Protein AF-A0A2V6A410-F1 (afdb_monomer_lite)

pLDDT: mean 85.39, std 10.57, range [51.66, 96.62]

Foldseek 3Di:
DDDFDADPPPRHGDDDFDADPPPRDTDDPVRDFDWDPPDVPDTDTDDPVNVVVVPPPPPVDDDDDDQDDPVVDDCVPDDDDDDDDDDPPCNVVVVVVVVVND

Structure (mmCIF, N/CA/C/O backbone):
data_AF-A0A2V6A410-F1
#
_entry.id   AF-A0A2V6A410-F1
#
loop_
_atom_site.group_PDB
_atom_site.id
_atom_site.type_symbol
_atom_site.label_atom_id
_atom_site.label_alt_id
_atom_site.label_comp_id
_atom_site.label_asym_id
_atom_site.label_entity_id
_atom_site.label_seq_id
_atom_site.pdbx_PDB_ins_code
_atom_site.Cartn_x
_atom_site.Cartn_y
_atom_site.Cartn_z
_atom_site.occupancy
_atom_site.B_iso_or_equiv
_atom_site.auth_seq_id
_atom_site.auth_comp_id
_atom_site.auth_asym_id
_atom_site.auth_atom_id
_atom_site.pdbx_PDB_model_num
ATOM 1 N N . LEU A 1 1 ? 8.068 -14.096 17.839 1.00 51.66 1 LEU A N 1
ATOM 2 C CA . LEU A 1 1 ? 7.469 -14.108 19.198 1.00 51.66 1 LEU A CA 1
ATOM 3 C C . LEU A 1 1 ? 6.043 -13.565 19.120 1.00 51.66 1 LEU A C 1
ATOM 5 O O . LEU A 1 1 ? 5.838 -12.604 18.393 1.00 51.66 1 LEU A O 1
ATOM 9 N N . LYS A 1 2 ? 5.075 -14.152 19.840 1.00 78.38 2 LYS A N 1
ATOM 10 C CA . LYS A 1 2 ? 3.689 -13.654 19.935 1.00 78.38 2 LYS A CA 1
ATOM 11 C C . LYS A 1 2 ? 3.405 -13.283 21.389 1.00 78.38 2 LYS A C 1
ATOM 13 O O . LYS A 1 2 ? 3.451 -14.150 22.255 1.00 78.38 2 LYS A O 1
ATOM 18 N N . PHE A 1 3 ? 3.146 -12.008 21.651 1.00 85.69 3 PHE A N 1
ATOM 19 C CA . PHE A 1 3 ? 2.863 -11.506 22.995 1.00 85.69 3 PHE A CA 1
ATOM 20 C C . PHE A 1 3 ? 1.352 -11.505 23.257 1.00 85.69 3 PHE A C 1
ATOM 22 O O . PHE A 1 3 ? 0.564 -11.214 22.355 1.00 85.69 3 PHE A O 1
ATOM 29 N N . ARG A 1 4 ? 0.942 -11.852 24.483 1.00 90.56 4 ARG A N 1
ATOM 30 C CA . ARG A 1 4 ? -0.458 -11.824 24.932 1.00 90.56 4 ARG A CA 1
ATOM 31 C C . ARG A 1 4 ? -0.634 -10.689 25.934 1.00 90.56 4 ARG A C 1
ATOM 33 O O . ARG A 1 4 ? 0.192 -10.527 26.825 1.00 90.56 4 ARG A O 1
ATOM 40 N N . LEU A 1 5 ? -1.708 -9.922 25.786 1.00 93.62 5 LEU A N 1
ATOM 41 C CA . LEU A 1 5 ? -2.049 -8.852 26.718 1.00 93.62 5 LEU A CA 1
ATOM 42 C C . LEU A 1 5 ? -2.622 -9.460 27.997 1.00 93.62 5 LEU A C 1
ATOM 44 O O . LEU A 1 5 ? -3.567 -10.251 27.937 1.00 93.62 5 LEU A O 1
ATOM 48 N N . LEU A 1 6 ? -2.043 -9.085 29.135 1.00 95.50 6 LEU A N 1
ATOM 49 C CA . LEU A 1 6 ? -2.458 -9.534 30.458 1.00 95.50 6 LEU A CA 1
ATOM 50 C C . LEU A 1 6 ? -2.877 -8.330 31.301 1.00 95.50 6 LEU A C 1
ATOM 52 O O . LEU A 1 6 ? -2.288 -7.250 31.201 1.00 95.50 6 LEU A O 1
ATOM 56 N N . ARG A 1 7 ? -3.882 -8.510 32.154 1.00 94.38 7 ARG A N 1
ATOM 57 C CA . ARG A 1 7 ? -4.271 -7.512 33.147 1.00 94.38 7 ARG A CA 1
ATOM 58 C C . ARG A 1 7 ? -3.165 -7.403 34.197 1.00 94.38 7 ARG A C 1
ATOM 60 O O . ARG A 1 7 ? -2.726 -8.399 34.759 1.00 94.38 7 ARG A O 1
ATOM 67 N N . LYS A 1 8 ? -2.731 -6.176 34.495 1.00 95.56 8 LYS A N 1
ATOM 68 C CA . LYS A 1 8 ? -1.590 -5.910 35.389 1.00 95.56 8 LYS A CA 1
ATOM 69 C C . LYS A 1 8 ? -1.767 -6.462 36.814 1.00 95.56 8 LYS A C 1
ATOM 71 O O . LYS A 1 8 ? -0.775 -6.759 37.464 1.00 95.56 8 LYS A O 1
ATOM 76 N N . THR A 1 9 ? -3.002 -6.573 37.302 1.00 96.62 9 THR A N 1
ATOM 77 C CA . THR A 1 9 ? -3.305 -6.943 38.695 1.00 96.62 9 THR A CA 1
ATOM 78 C C . THR A 1 9 ? -3.243 -8.444 38.968 1.00 96.62 9 THR A C 1
ATOM 80 O O . THR A 1 9 ? -2.801 -8.837 40.038 1.00 96.62 9 THR A O 1
ATOM 83 N N . ASP A 1 10 ? -3.704 -9.275 38.032 1.00 95.25 10 ASP A N 1
ATOM 84 C CA . ASP A 1 10 ? -3.897 -10.723 38.225 1.00 95.25 10 ASP A CA 1
ATOM 85 C C . ASP A 1 10 ? -3.277 -11.567 37.096 1.00 95.25 10 ASP A C 1
ATOM 87 O O . ASP A 1 10 ? -3.410 -12.788 37.090 1.00 95.25 10 ASP A O 1
ATOM 91 N N . LEU A 1 11 ? -2.613 -10.919 36.130 1.00 93.44 11 LEU A N 1
ATOM 92 C CA . LEU A 1 11 ? -2.016 -11.530 34.941 1.00 93.44 11 LEU A CA 1
ATOM 93 C C . LEU A 1 11 ? -3.008 -12.350 34.098 1.00 93.44 11 LEU A C 1
ATOM 95 O O . LEU A 1 11 ? -2.606 -13.179 33.280 1.00 93.44 11 LEU A O 1
ATOM 99 N N . SER A 1 12 ? -4.308 -12.096 34.250 1.00 94.94 12 SER A N 1
ATOM 100 C CA . SER A 1 12 ? -5.344 -12.742 33.451 1.00 94.94 12 SER A CA 1
ATOM 101 C C . SER A 1 12 ? -5.322 -12.227 32.003 1.00 94.94 12 SER A C 1
ATOM 103 O O . SER A 1 12 ? -5.057 -11.044 31.767 1.00 94.94 12 SER A O 1
ATOM 105 N N . PRO A 1 13 ? -5.593 -13.076 30.996 1.00 94.62 13 PRO A N 1
ATOM 106 C CA . PRO A 1 13 ? -5.661 -12.638 29.607 1.00 94.62 13 PRO A CA 1
ATOM 107 C C . PRO A 1 13 ? -6.765 -11.619 29.320 1.00 94.62 13 PRO A C 1
ATOM 109 O O . PRO A 1 13 ? -7.912 -11.803 29.724 1.00 94.62 13 PRO A O 1
ATOM 112 N N . VAL A 1 14 ? -6.442 -10.597 28.526 1.00 93.06 14 VAL A N 1
ATOM 113 C CA . VAL A 1 14 ? -7.419 -9.613 28.039 1.00 93.06 14 VAL A CA 1
ATOM 114 C C . VAL A 1 14 ? -8.041 -10.090 26.725 1.00 93.06 14 VAL A C 1
ATOM 116 O O . VAL A 1 14 ? -7.329 -10.506 25.810 1.00 93.06 14 VAL A O 1
ATOM 119 N N . ASN A 1 15 ? -9.370 -10.001 26.628 1.00 90.06 15 ASN A N 1
ATOM 120 C CA . ASN A 1 15 ? -10.133 -10.227 25.400 1.00 90.06 15 ASN A CA 1
ATOM 121 C C . ASN A 1 15 ? -10.774 -8.918 24.930 1.00 90.06 15 ASN A C 1
ATOM 123 O O . ASN A 1 15 ? -11.162 -8.083 25.747 1.00 90.06 15 ASN A O 1
ATOM 127 N N . TYR A 1 16 ? -10.920 -8.769 23.617 1.00 89.00 16 TYR A N 1
ATOM 128 C CA . TYR A 1 16 ? -11.609 -7.635 23.010 1.00 89.00 16 TYR A CA 1
ATOM 129 C C . TYR A 1 16 ? -13.079 -7.973 22.785 1.00 89.00 16 TYR A C 1
ATOM 131 O O . TYR A 1 16 ? -13.391 -9.012 22.205 1.00 89.00 16 TYR A O 1
ATOM 139 N N . LYS A 1 17 ? -13.966 -7.073 23.207 1.00 89.00 17 LYS A N 1
ATOM 140 C CA . LYS A 1 17 ? -15.394 -7.102 22.881 1.00 89.00 17 LYS A CA 1
ATOM 141 C C . LYS A 1 17 ? -15.752 -5.827 22.131 1.00 89.00 17 LYS A C 1
ATOM 143 O O . LYS A 1 17 ? -15.257 -4.758 22.483 1.00 89.00 17 LYS A O 1
ATOM 148 N N . ARG A 1 18 ? -16.593 -5.939 21.103 1.00 92.00 18 ARG A N 1
ATOM 149 C CA . ARG A 1 18 ? -17.189 -4.775 20.430 1.00 92.00 18 ARG A CA 1
ATOM 150 C C . ARG A 1 18 ? -18.487 -4.464 21.130 1.00 92.00 18 ARG A C 1
ATOM 152 O O . ARG A 1 18 ? -19.265 -5.379 21.369 1.00 92.00 18 ARG A O 1
ATOM 159 N N . VAL A 1 19 ? -18.697 -3.206 21.471 1.00 92.12 19 VAL A N 1
ATOM 160 C CA . VAL A 1 19 ? -19.842 -2.775 22.264 1.00 92.12 19 VAL A CA 1
ATOM 161 C C . VAL A 1 19 ? -20.456 -1.558 21.586 1.00 92.12 19 VAL A C 1
ATOM 163 O O . VAL A 1 19 ? -19.715 -0.667 21.175 1.00 92.12 19 VAL A O 1
ATOM 166 N N . ALA A 1 20 ? -21.780 -1.527 21.435 1.00 90.81 20 ALA A N 1
ATOM 167 C CA . ALA A 1 20 ? -22.463 -0.379 20.855 1.00 90.81 20 ALA A CA 1
ATOM 168 C C . ALA A 1 20 ? -22.472 0.778 21.864 1.00 90.81 20 ALA A C 1
ATOM 170 O O . ALA A 1 20 ? -22.851 0.603 23.022 1.00 90.81 20 ALA A O 1
ATOM 171 N N . GLU A 1 21 ? -22.078 1.974 21.428 1.00 87.56 21 GLU A N 1
ATOM 172 C CA . GLU A 1 21 ? -21.936 3.140 22.313 1.00 87.56 21 GLU A CA 1
ATOM 173 C C . GLU A 1 21 ? -23.264 3.562 22.961 1.00 87.56 21 GLU A C 1
ATOM 175 O O . GLU A 1 21 ? -23.297 4.010 24.103 1.00 87.56 21 GLU A O 1
ATOM 180 N N . LYS A 1 22 ? -24.378 3.369 22.249 1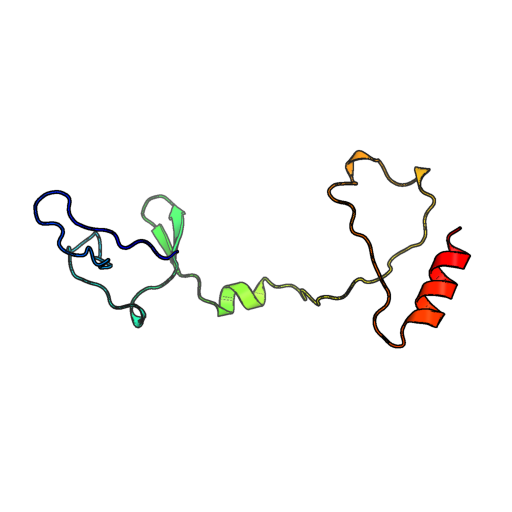.00 89.25 22 LYS A N 1
ATOM 181 C CA . LYS A 1 22 ? -25.702 3.818 22.686 1.00 89.25 22 LYS A CA 1
ATOM 182 C C . LYS A 1 22 ? -26.262 3.027 23.871 1.00 89.25 22 LYS A C 1
ATOM 184 O O . LYS A 1 22 ? -26.966 3.603 24.696 1.00 89.25 22 LYS A O 1
ATOM 189 N N . ASP A 1 23 ? -26.031 1.718 23.917 1.00 90.19 23 ASP A N 1
ATOM 190 C CA . ASP A 1 23 ? -26.690 0.818 24.874 1.00 90.19 23 ASP A CA 1
ATOM 191 C C . ASP A 1 23 ? -25.724 -0.058 25.683 1.00 90.19 23 ASP A C 1
ATOM 193 O O . ASP A 1 23 ? -26.161 -0.768 26.591 1.00 90.19 23 ASP A O 1
ATOM 197 N N . GLY A 1 24 ? -24.422 -0.008 25.388 1.00 89.88 24 GLY A N 1
ATOM 198 C CA . GLY A 1 24 ? -23.407 -0.776 26.099 1.00 89.88 24 GLY A CA 1
ATOM 199 C C . GLY A 1 24 ? -23.474 -2.284 25.845 1.00 89.88 24 GLY A C 1
ATOM 200 O O . GLY A 1 24 ? -22.862 -3.050 26.593 1.00 89.88 24 GLY A O 1
ATOM 201 N N . ARG A 1 25 ? -24.202 -2.742 24.817 1.00 91.50 25 ARG A N 1
ATOM 202 C CA . ARG A 1 25 ? -24.348 -4.170 24.503 1.00 91.50 25 ARG A CA 1
ATOM 203 C C . ARG A 1 25 ? -23.284 -4.652 23.532 1.00 91.50 25 ARG A C 1
ATOM 205 O O . ARG A 1 25 ? -22.854 -3.925 22.641 1.00 91.50 25 ARG A O 1
ATOM 212 N N . GLU A 1 26 ? -22.864 -5.901 23.713 1.00 93.06 26 GLU A N 1
ATOM 213 C CA . GLU A 1 26 ? -21.902 -6.550 22.826 1.00 93.06 26 GLU A CA 1
ATOM 214 C C . GLU A 1 26 ? -22.500 -6.747 21.426 1.00 93.06 26 GLU A C 1
ATOM 216 O O . GLU A 1 26 ? -23.640 -7.192 21.297 1.00 93.06 26 GLU A O 1
ATOM 221 N N . VAL A 1 27 ? -21.726 -6.421 20.389 1.00 92.25 27 VAL A N 1
ATOM 222 C CA . VAL A 1 27 ? -22.143 -6.504 18.984 1.00 92.25 27 VAL A CA 1
ATOM 223 C C . VAL A 1 27 ? -21.351 -7.600 18.282 1.00 92.25 27 VAL A C 1
ATOM 225 O O . VAL A 1 27 ? -20.113 -7.603 18.292 1.00 92.25 27 VAL A O 1
ATOM 228 N N . ALA A 1 28 ? -22.072 -8.536 17.667 1.00 91.88 28 ALA A N 1
ATOM 229 C CA . ALA A 1 28 ? -21.484 -9.597 16.865 1.00 91.88 28 ALA A CA 1
ATOM 230 C C . ALA A 1 28 ? -20.914 -9.043 15.547 1.00 91.88 28 ALA A C 1
ATOM 232 O O . ALA A 1 28 ? -21.351 -8.011 15.046 1.00 91.88 28 ALA A O 1
ATOM 233 N N . TRP A 1 29 ? -19.904 -9.714 14.989 1.00 86.25 29 TRP A N 1
ATOM 234 C CA . TRP A 1 29 ? -19.195 -9.249 13.787 1.00 86.25 29 TRP A CA 1
ATOM 235 C C . TRP A 1 29 ? -20.112 -9.038 12.577 1.00 86.25 29 TRP A C 1
ATOM 237 O O . TRP A 1 29 ? -19.936 -8.073 11.844 1.00 86.25 29 TRP A O 1
ATOM 247 N N . ASP A 1 30 ? -21.077 -9.932 12.386 1.00 89.38 30 ASP A N 1
ATOM 248 C CA . ASP A 1 30 ? -22.072 -9.922 11.310 1.00 89.38 30 ASP A CA 1
ATOM 249 C C . ASP A 1 30 ? -23.085 -8.775 11.427 1.00 89.38 30 ASP A C 1
ATOM 251 O O . ASP A 1 30 ? -23.770 -8.452 10.461 1.00 89.38 30 ASP A O 1
ATOM 255 N N . GLN A 1 31 ? -23.153 -8.128 12.592 1.00 88.31 31 GLN A N 1
ATOM 256 C CA . GLN A 1 31 ? -24.020 -6.978 12.847 1.00 88.31 31 GLN A CA 1
ATOM 257 C C . GLN A 1 31 ? -23.281 -5.634 12.762 1.00 88.31 31 GLN A C 1
ATOM 259 O O . GLN A 1 31 ? -23.862 -4.591 13.063 1.00 88.31 31 GLN A O 1
ATOM 264 N N . ILE A 1 32 ? -22.003 -5.633 12.367 1.00 87.94 32 ILE A N 1
ATOM 265 C CA . ILE A 1 32 ? -21.190 -4.419 12.246 1.00 87.94 32 ILE A CA 1
ATOM 266 C C . ILE A 1 32 ? -21.078 -4.026 10.779 1.00 87.94 32 ILE A C 1
ATOM 268 O O . ILE A 1 32 ? -20.540 -4.766 9.960 1.00 87.94 32 ILE A O 1
ATOM 272 N N . VAL A 1 33 ? -21.526 -2.812 10.471 1.00 88.81 33 VAL A N 1
ATOM 273 C CA . VAL A 1 33 ? -21.370 -2.186 9.155 1.00 88.81 33 VAL A CA 1
ATOM 274 C C . VAL A 1 33 ? -20.347 -1.052 9.217 1.00 88.81 33 VAL A C 1
ATOM 276 O O . VAL A 1 33 ? -20.148 -0.439 10.267 1.00 88.81 33 VAL A O 1
ATOM 279 N N . LYS A 1 34 ? -19.690 -0.757 8.091 1.00 85.94 34 LYS A N 1
ATOM 280 C CA . LYS A 1 34 ? -18.795 0.402 7.969 1.00 85.94 34 LYS A CA 1
ATOM 281 C C . LYS A 1 34 ? -19.642 1.642 7.681 1.00 85.94 34 LYS A C 1
ATOM 283 O O . LYS A 1 34 ? -20.415 1.645 6.729 1.00 85.94 34 LYS A O 1
ATOM 288 N N . GLY A 1 35 ? -19.509 2.682 8.498 1.00 88.81 35 GLY A N 1
ATOM 289 C CA . GLY A 1 35 ? -20.188 3.964 8.301 1.00 88.81 35 GLY A CA 1
ATOM 290 C C . GLY A 1 35 ? -19.186 5.097 8.105 1.00 88.81 35 GLY A C 1
ATOM 291 O O . GLY A 1 35 ? -18.179 5.141 8.807 1.00 88.81 35 GLY A O 1
ATOM 292 N N . TYR A 1 36 ? -19.462 6.011 7.177 1.00 86.31 36 TYR A N 1
ATOM 293 C CA . TYR A 1 36 ? -18.728 7.268 7.027 1.00 86.31 36 TYR A CA 1
ATOM 294 C C . TYR A 1 36 ? -19.560 8.428 7.579 1.00 86.31 36 TYR A C 1
ATOM 296 O O . TYR A 1 36 ? -20.726 8.589 7.209 1.00 86.31 36 TYR A O 1
ATOM 304 N N . GLU A 1 37 ? -18.972 9.221 8.474 1.00 91.06 37 GLU A N 1
ATOM 305 C CA . GLU A 1 37 ? -19.615 10.397 9.064 1.00 91.06 37 GLU A CA 1
ATOM 306 C C . GLU A 1 37 ? -19.482 11.591 8.114 1.00 91.06 37 GLU A C 1
ATOM 308 O O . GLU A 1 37 ? -18.398 12.146 7.954 1.00 91.06 37 GLU A O 1
ATOM 313 N N . TYR A 1 38 ? -20.577 11.974 7.459 1.00 87.62 38 TYR A N 1
ATOM 314 C CA . TYR A 1 38 ? -20.587 13.101 6.513 1.00 87.62 38 TYR A CA 1
ATOM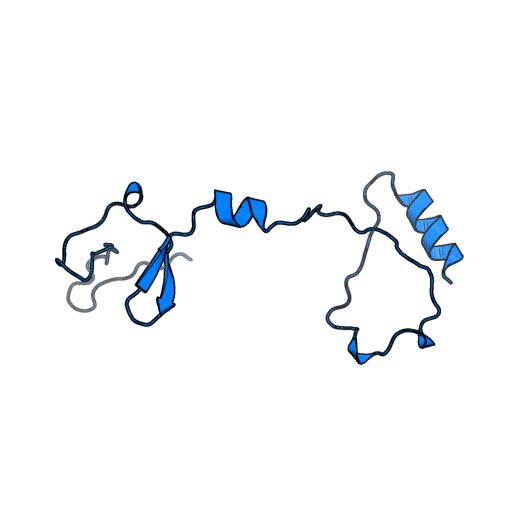 315 C C . TYR A 1 38 ? -21.052 14.412 7.163 1.00 87.62 38 TYR A C 1
ATOM 317 O O . TYR A 1 38 ? -20.792 15.498 6.654 1.00 87.62 38 TYR A O 1
ATOM 325 N N . GLU A 1 39 ? -21.739 14.313 8.298 1.00 88.44 39 GLU A N 1
ATOM 326 C CA . GLU A 1 39 ? -22.118 15.421 9.165 1.00 88.44 39 GLU A CA 1
ATOM 327 C C . GLU A 1 39 ? -22.129 14.890 10.599 1.00 88.44 39 GLU A C 1
ATOM 329 O O . GLU A 1 39 ? -22.365 13.702 10.809 1.00 88.44 39 GLU A O 1
ATOM 334 N N . LYS A 1 40 ? -21.894 15.754 11.588 1.00 86.31 40 LYS A N 1
ATOM 335 C CA . LYS A 1 40 ? -21.811 15.358 12.997 1.00 86.31 40 LYS A CA 1
ATOM 336 C C . LYS A 1 40 ? -23.021 14.509 13.421 1.00 86.31 40 LYS A C 1
ATOM 338 O O . LYS A 1 40 ? -24.143 15.011 13.485 1.00 86.31 40 LYS A O 1
ATOM 343 N N . GLY A 1 41 ? -22.785 13.239 13.738 1.00 83.81 41 GLY A N 1
ATOM 344 C CA . GLY A 1 41 ? -23.808 12.273 14.147 1.00 83.81 41 GLY A CA 1
ATOM 345 C C . GLY A 1 41 ? -24.666 11.690 13.016 1.00 83.81 41 GLY A C 1
ATOM 346 O O . GLY A 1 41 ? -25.609 10.950 13.302 1.00 83.81 41 GLY A O 1
ATOM 347 N N . LYS A 1 42 ? -24.367 11.988 11.746 1.00 84.75 42 LYS A N 1
ATOM 348 C CA . LYS A 1 42 ? -25.018 11.391 10.573 1.00 84.75 42 LYS A CA 1
ATOM 349 C C . LYS A 1 42 ? -24.023 10.531 9.799 1.00 84.75 42 LYS A C 1
ATOM 351 O O . LYS A 1 42 ? -22.981 11.003 9.346 1.00 84.75 42 LYS A O 1
ATOM 356 N N . TYR A 1 43 ? -24.388 9.268 9.604 1.00 88.31 43 TYR A N 1
ATOM 357 C CA . TYR A 1 43 ? -23.538 8.260 8.979 1.00 88.31 43 TYR A CA 1
ATOM 358 C C . TYR A 1 43 ? -24.184 7.732 7.699 1.00 88.31 43 TYR A C 1
ATOM 360 O O . TYR A 1 43 ? -25.379 7.438 7.682 1.00 88.31 43 TYR A O 1
ATOM 368 N N . VAL A 1 44 ? -23.388 7.570 6.645 1.00 89.50 44 VAL A N 1
ATOM 369 C CA . VAL A 1 44 ? -23.751 6.767 5.469 1.00 89.50 44 VAL A CA 1
ATOM 370 C C . VAL A 1 44 ? -23.097 5.403 5.611 1.00 89.50 44 VAL A C 1
ATOM 372 O O . VAL A 1 44 ? -21.898 5.315 5.868 1.00 89.50 44 VAL A O 1
ATOM 375 N N . VAL A 1 45 ? -23.882 4.338 5.453 1.00 89.44 45 VAL A N 1
ATOM 376 C CA . VAL A 1 45 ? -23.367 2.966 5.449 1.00 89.44 45 VAL A CA 1
ATOM 377 C C . VAL A 1 45 ? -22.690 2.697 4.109 1.00 89.44 45 VAL A C 1
ATOM 379 O O . VAL A 1 45 ? -23.316 2.858 3.066 1.00 89.44 45 VAL A O 1
ATOM 382 N N . LEU A 1 46 ? -21.429 2.273 4.154 1.00 83.62 46 LEU A N 1
ATOM 383 C CA . LEU A 1 46 ? -20.657 1.839 2.995 1.00 83.62 46 LEU A CA 1
ATOM 384 C C . LEU A 1 46 ? -20.615 0.311 2.976 1.00 83.62 46 LEU A C 1
ATOM 386 O O . LEU A 1 46 ? -20.115 -0.317 3.915 1.00 83.62 46 LEU A O 1
ATOM 390 N N . ARG A 1 47 ? -21.141 -0.289 1.909 1.00 81.94 47 ARG A N 1
ATOM 391 C CA . ARG A 1 47 ? -21.039 -1.730 1.649 1.00 81.94 47 ARG A CA 1
ATOM 392 C C . ARG A 1 47 ? -19.821 -2.005 0.782 1.00 81.94 47 ARG A C 1
ATOM 394 O O . ARG A 1 47 ? -19.368 -1.135 0.046 1.00 81.94 47 ARG A O 1
ATOM 401 N N . ASP A 1 48 ? -19.317 -3.235 0.826 1.00 72.06 48 ASP A N 1
ATOM 402 C CA . ASP A 1 48 ? -18.177 -3.636 -0.009 1.00 72.06 48 ASP A CA 1
ATOM 403 C C . ASP A 1 48 ? -18.481 -3.458 -1.519 1.00 72.06 48 ASP A C 1
ATOM 405 O O . ASP A 1 48 ? -17.602 -3.075 -2.287 1.00 72.06 48 ASP A O 1
ATOM 409 N N . GLU A 1 49 ? -19.746 -3.608 -1.928 1.00 72.50 49 GLU A N 1
ATOM 410 C CA . GLU A 1 49 ? -20.246 -3.314 -3.285 1.00 72.50 49 GLU A CA 1
ATOM 411 C C . GLU A 1 49 ? -20.060 -1.842 -3.696 1.00 72.50 49 GLU A C 1
ATOM 413 O O . GLU A 1 49 ? -19.802 -1.550 -4.863 1.00 72.50 49 GLU A O 1
ATOM 418 N N . ASP A 1 50 ? -20.173 -0.904 -2.750 1.00 71.81 50 ASP A N 1
ATOM 419 C CA . ASP A 1 50 ? -20.007 0.525 -3.024 1.00 71.81 50 ASP A CA 1
ATOM 420 C C . ASP A 1 50 ? -18.534 0.852 -3.343 1.00 71.81 50 ASP A C 1
ATOM 422 O O . ASP A 1 50 ? -18.269 1.737 -4.153 1.00 71.81 50 ASP A O 1
ATOM 426 N N . PHE A 1 51 ? -17.578 0.091 -2.791 1.00 67.69 51 PHE A N 1
ATOM 427 C CA . PHE A 1 51 ? -16.153 0.201 -3.132 1.00 67.69 51 PHE A CA 1
ATOM 428 C C . PHE A 1 51 ? -15.828 -0.429 -4.491 1.00 67.69 51 PHE A C 1
ATOM 430 O O . PHE A 1 51 ? -15.041 0.137 -5.242 1.00 67.69 51 PHE A O 1
ATOM 437 N N . GLN A 1 52 ? -16.472 -1.544 -4.854 1.00 64.81 52 GLN A N 1
ATOM 438 C CA . GLN A 1 52 ? -16.271 -2.182 -6.164 1.00 64.81 52 GLN A CA 1
ATOM 439 C C . GLN A 1 52 ? -16.698 -1.291 -7.336 1.00 64.81 52 GLN A C 1
ATOM 441 O O . GLN A 1 52 ? -16.136 -1.386 -8.419 1.00 64.81 52 GLN A O 1
ATOM 446 N N . ARG A 1 53 ? -17.686 -0.409 -7.135 1.00 61.16 53 ARG A N 1
ATOM 447 C CA . ARG A 1 53 ? -18.120 0.554 -8.162 1.00 61.16 53 ARG A CA 1
ATOM 448 C C . ARG A 1 53 ? -17.158 1.731 -8.335 1.00 61.16 53 ARG A C 1
ATOM 450 O O . ARG A 1 53 ? -17.225 2.403 -9.360 1.00 61.16 53 ARG A O 1
ATOM 457 N N . VAL A 1 54 ? -16.333 2.007 -7.324 1.00 59.91 54 VAL A N 1
ATOM 458 C CA . VAL A 1 54 ? -15.332 3.087 -7.332 1.00 59.91 54 VAL A CA 1
ATOM 459 C C . VAL A 1 54 ? -13.989 2.593 -7.854 1.00 59.91 54 VAL A C 1
ATOM 461 O O . VAL A 1 54 ? -13.227 3.401 -8.381 1.00 59.91 54 VAL A O 1
ATOM 464 N N . ASP A 1 55 ? -13.719 1.289 -7.747 1.00 56.25 55 ASP A N 1
ATOM 465 C CA . ASP A 1 55 ? -12.555 0.637 -8.344 1.00 56.25 55 ASP A CA 1
ATOM 466 C C . ASP A 1 55 ? -12.723 0.610 -9.876 1.00 56.25 55 ASP A C 1
ATOM 468 O O . ASP A 1 55 ? -13.073 -0.393 -10.496 1.00 56.25 55 ASP A O 1
ATOM 472 N N . LEU A 1 56 ? -12.558 1.790 -10.479 1.00 53.84 56 LEU A N 1
ATOM 473 C CA . LEU A 1 56 ? -12.305 1.999 -11.895 1.00 53.84 56 LEU A CA 1
ATOM 474 C C . LEU A 1 56 ? -11.097 1.141 -12.254 1.00 53.84 56 LEU A C 1
ATOM 476 O O . LEU A 1 56 ? -9.972 1.552 -11.999 1.00 53.84 56 LEU A O 1
ATOM 480 N N . GLU A 1 57 ? -11.368 -0.065 -12.753 1.00 53.44 57 GLU A N 1
ATOM 481 C CA . GLU A 1 57 ? -10.430 -0.970 -13.416 1.00 53.44 57 GLU A CA 1
ATOM 482 C C . GLU A 1 57 ? -8.998 -0.850 -12.883 1.00 53.44 57 GLU A C 1
ATOM 484 O O . GLU A 1 57 ? -8.073 -0.499 -13.610 1.00 53.44 57 GLU A O 1
ATOM 489 N N . ALA A 1 58 ? -8.790 -1.158 -11.600 1.00 51.88 58 ALA A N 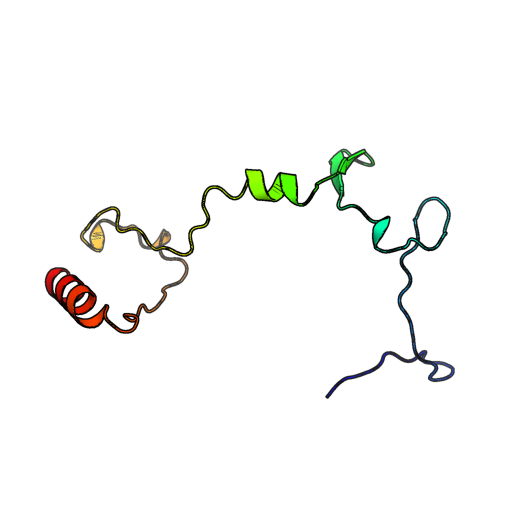1
ATOM 490 C CA . ALA A 1 58 ? -7.453 -1.415 -11.083 1.00 51.88 58 ALA A CA 1
ATOM 491 C C . ALA A 1 58 ? -6.960 -2.762 -11.641 1.00 51.88 58 ALA A C 1
ATOM 493 O O . ALA A 1 58 ? -6.734 -3.732 -10.912 1.00 51.88 58 ALA A O 1
ATOM 494 N N . THR A 1 59 ? -6.835 -2.863 -12.964 1.00 58.91 59 THR A N 1
ATOM 495 C CA . THR A 1 59 ? -6.065 -3.928 -13.578 1.00 58.91 59 THR A CA 1
ATOM 496 C C . THR A 1 59 ? -4.638 -3.746 -13.078 1.00 58.91 59 THR A C 1
ATOM 498 O O . THR A 1 59 ? -4.073 -2.656 -13.110 1.00 58.91 59 THR A O 1
ATOM 501 N N . GLN A 1 60 ? -4.032 -4.810 -12.550 1.00 65.94 60 GLN A N 1
ATOM 502 C CA . GLN A 1 60 ? -2.621 -4.806 -12.144 1.00 65.94 60 GLN A CA 1
ATOM 503 C C . GLN A 1 60 ? -1.701 -4.811 -13.381 1.00 65.94 60 GLN A C 1
ATOM 505 O O . GLN A 1 60 ? -0.742 -5.577 -13.458 1.00 65.94 60 GLN A O 1
ATOM 510 N N . THR A 1 61 ? -2.039 -4.006 -14.385 1.00 75.50 61 THR A N 1
ATOM 511 C CA . THR A 1 61 ? -1.365 -3.877 -15.670 1.00 75.50 61 THR A CA 1
ATOM 512 C C . THR A 1 61 ? -0.788 -2.476 -15.781 1.00 75.50 61 THR A C 1
ATOM 514 O O . THR A 1 61 ? -1.343 -1.508 -15.267 1.00 75.50 61 THR A O 1
ATOM 517 N N . VAL A 1 62 ? 0.368 -2.380 -16.428 1.00 80.38 62 VAL A N 1
ATOM 518 C CA . VAL A 1 62 ? 0.993 -1.103 -16.763 1.00 80.38 62 VAL A CA 1
ATOM 519 C C . VAL A 1 62 ? 0.816 -0.918 -18.258 1.00 80.38 62 VAL A C 1
ATOM 521 O O . VAL A 1 62 ? 1.395 -1.676 -19.036 1.00 80.38 62 VAL A O 1
ATOM 524 N N . ASP A 1 63 ? 0.019 0.072 -18.641 1.00 84.12 63 ASP A N 1
ATOM 525 C CA . ASP A 1 63 ? -0.208 0.405 -20.042 1.00 84.12 63 ASP A CA 1
ATOM 526 C C . ASP A 1 63 ? 0.765 1.495 -20.490 1.00 84.12 63 ASP A C 1
ATOM 528 O O . ASP A 1 63 ? 0.937 2.519 -19.825 1.00 84.12 63 ASP A O 1
ATOM 532 N N . ILE A 1 64 ? 1.408 1.266 -21.632 1.00 86.94 64 ILE A N 1
ATOM 533 C CA . ILE A 1 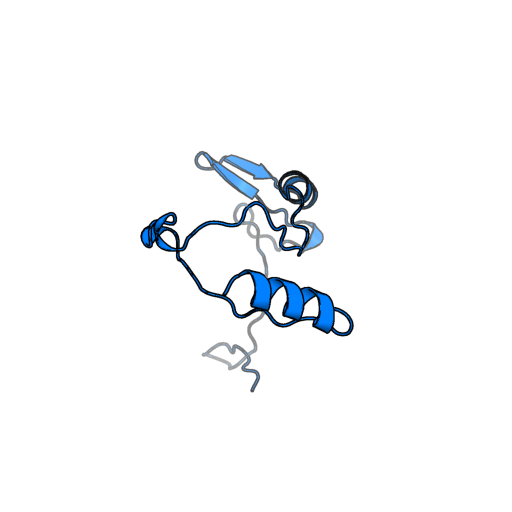64 ? 2.277 2.257 -22.265 1.00 86.94 64 ILE A CA 1
ATOM 534 C C . ILE A 1 64 ? 1.376 3.246 -23.001 1.00 86.94 64 ILE A C 1
ATOM 536 O O . ILE A 1 64 ? 0.667 2.849 -23.924 1.00 86.94 64 ILE A O 1
ATOM 540 N N . GLN A 1 65 ? 1.407 4.512 -22.586 1.00 88.25 65 GLN A N 1
ATOM 541 C CA . GLN A 1 65 ? 0.641 5.585 -23.226 1.00 88.25 65 GLN A CA 1
ATOM 542 C C . GLN A 1 65 ? 1.462 6.251 -24.333 1.00 88.25 65 GLN A C 1
ATOM 544 O O . GLN A 1 65 ? 1.058 6.214 -25.489 1.00 88.25 65 GLN A O 1
ATOM 549 N N . ASP A 1 66 ? 2.648 6.763 -23.993 1.00 88.81 66 ASP A N 1
ATOM 550 C CA . ASP A 1 66 ? 3.507 7.526 -24.902 1.00 88.81 66 ASP A CA 1
ATOM 551 C C . ASP A 1 66 ? 4.999 7.287 -24.613 1.00 88.81 66 ASP A C 1
ATOM 553 O O . ASP A 1 66 ? 5.380 6.834 -23.528 1.00 88.81 66 ASP A O 1
ATOM 557 N N . PHE A 1 67 ? 5.845 7.623 -25.591 1.00 90.50 67 PHE A N 1
ATOM 558 C CA . PHE A 1 67 ? 7.302 7.677 -25.460 1.00 90.50 67 PHE A CA 1
ATOM 559 C C . PHE A 1 67 ? 7.751 9.134 -25.595 1.00 90.50 67 PHE A C 1
ATOM 561 O O . PHE A 1 67 ? 7.470 9.760 -26.614 1.00 90.50 67 PHE A O 1
ATOM 568 N N . VAL A 1 68 ? 8.420 9.656 -24.568 1.00 91.00 68 VAL A N 1
ATOM 569 C CA . VAL A 1 68 ? 8.819 11.068 -24.451 1.00 91.00 68 VAL A CA 1
ATOM 570 C C . VAL A 1 68 ? 10.266 11.173 -23.988 1.00 91.00 68 VAL A C 1
ATOM 572 O O . VAL A 1 68 ? 10.783 10.251 -23.345 1.00 91.00 68 VAL A O 1
ATOM 575 N N . ASP A 1 69 ? 10.904 12.300 -24.284 1.00 90.25 69 ASP A N 1
ATOM 576 C CA . ASP A 1 69 ? 12.235 12.601 -23.773 1.00 90.25 69 ASP A CA 1
ATOM 577 C C . ASP A 1 69 ? 12.166 12.932 -22.277 1.00 90.25 69 ASP A C 1
ATOM 579 O O . ASP A 1 69 ? 11.196 13.500 -21.771 1.00 90.25 69 ASP A O 1
ATOM 583 N N . GLN A 1 70 ? 13.225 12.604 -21.533 1.00 87.19 70 GLN A N 1
ATOM 584 C CA . GLN A 1 70 ? 13.246 12.807 -20.080 1.00 87.19 70 GLN A CA 1
ATOM 585 C C . GLN A 1 70 ? 13.032 14.281 -19.683 1.00 87.19 70 GLN A C 1
ATOM 587 O O . GLN A 1 70 ? 12.456 14.552 -18.631 1.00 87.19 70 GLN A O 1
ATOM 592 N N . GLU A 1 71 ? 13.485 15.226 -20.510 1.00 90.81 71 GLU A N 1
ATOM 593 C CA . GLU A 1 71 ? 13.361 16.669 -20.260 1.00 90.81 71 GLU A CA 1
ATOM 594 C C . GLU A 1 71 ? 11.916 17.181 -20.388 1.00 90.81 71 GLU A C 1
ATOM 596 O O . GLU A 1 71 ? 11.602 18.255 -19.876 1.00 90.81 71 GLU A O 1
ATOM 601 N N . GLU A 1 72 ? 11.026 16.413 -21.024 1.00 91.31 72 GLU A N 1
ATOM 602 C CA . GLU A 1 72 ? 9.609 16.763 -21.177 1.00 91.31 72 GLU A CA 1
ATOM 603 C C . GLU A 1 72 ? 8.794 16.491 -19.900 1.00 91.31 72 GLU A C 1
ATOM 605 O O . GLU A 1 72 ? 7.676 16.991 -19.756 1.00 91.31 72 GLU A O 1
ATOM 610 N N . ILE A 1 73 ? 9.348 15.727 -18.948 1.00 89.75 73 ILE A N 1
ATOM 611 C CA . ILE A 1 73 ? 8.697 15.392 -17.678 1.00 89.75 73 ILE A CA 1
ATOM 612 C C . ILE A 1 73 ? 9.276 16.259 -16.555 1.00 89.75 73 ILE A C 1
ATOM 614 O O . ILE A 1 73 ? 10.443 16.123 -16.183 1.00 89.75 73 ILE A O 1
ATOM 618 N N . ASP A 1 74 ? 8.439 17.109 -15.950 1.00 90.81 74 ASP A N 1
ATOM 619 C CA . ASP A 1 74 ? 8.829 17.877 -14.762 1.00 90.81 74 ASP A CA 1
ATOM 620 C C . ASP A 1 74 ? 9.228 16.916 -13.619 1.00 90.81 74 ASP A C 1
ATOM 622 O O . ASP A 1 74 ? 8.422 16.057 -13.228 1.00 90.81 74 ASP A O 1
ATOM 626 N N . PRO A 1 75 ? 10.436 17.055 -13.034 1.00 88.62 75 PRO A N 1
ATOM 627 C CA . PRO A 1 75 ? 10.893 16.196 -11.949 1.00 88.62 75 PRO A CA 1
ATOM 628 C C . PRO A 1 75 ? 9.957 16.124 -10.736 1.00 88.62 75 PRO A C 1
ATOM 630 O O . PRO A 1 75 ? 10.004 15.145 -9.991 1.00 88.62 75 PRO A O 1
ATOM 633 N N . MET A 1 76 ? 9.092 17.124 -10.536 1.00 91.12 76 MET A N 1
ATOM 634 C CA . MET A 1 76 ? 8.075 17.136 -9.484 1.00 91.12 76 MET A CA 1
ATOM 635 C C . MET A 1 76 ? 7.080 15.968 -9.594 1.00 91.12 76 MET A C 1
ATOM 637 O O . MET A 1 76 ? 6.502 15.563 -8.583 1.00 91.12 76 MET A O 1
ATOM 641 N N . PHE 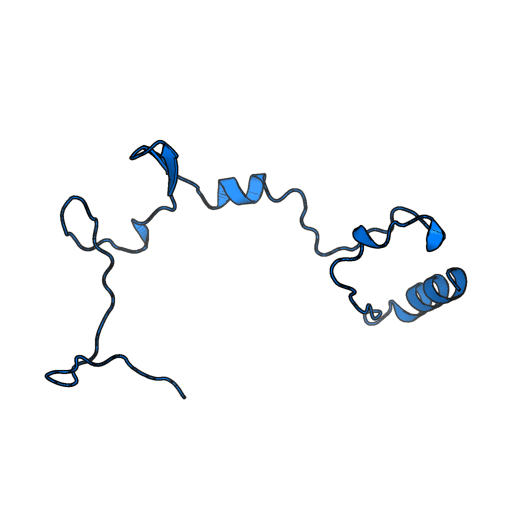A 1 77 ? 6.901 15.391 -10.787 1.00 87.00 77 PHE A N 1
ATOM 642 C CA . PHE A 1 77 ? 6.042 14.224 -10.999 1.00 87.00 77 PHE A CA 1
ATOM 643 C C . PHE A 1 77 ? 6.701 12.889 -10.606 1.00 87.00 77 PHE A C 1
ATOM 645 O O . PHE A 1 77 ? 6.003 11.879 -10.474 1.00 87.00 77 PHE A O 1
ATOM 652 N N . PHE A 1 78 ? 8.016 12.844 -10.351 1.00 86.06 78 PHE A N 1
ATOM 653 C CA . PHE A 1 78 ? 8.684 11.623 -9.893 1.00 86.06 78 PHE A CA 1
ATOM 654 C C . PHE A 1 78 ? 8.481 11.411 -8.389 1.00 86.06 78 PHE A C 1
ATOM 656 O O . PHE A 1 78 ? 9.184 11.978 -7.557 1.00 86.06 78 PHE A O 1
ATOM 663 N N . TYR A 1 79 ? 7.530 10.546 -8.026 1.00 84.94 79 TYR A N 1
ATOM 664 C CA . TYR A 1 79 ? 7.272 10.222 -6.619 1.00 84.94 79 TYR A CA 1
ATOM 665 C C . TYR A 1 79 ?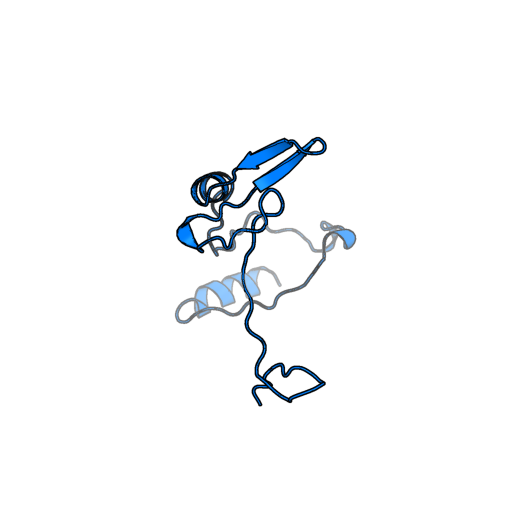 8.128 9.060 -6.103 1.00 84.94 79 TYR A C 1
ATOM 667 O O . TYR A 1 79 ? 8.922 9.209 -5.175 1.00 84.94 79 TYR A O 1
ATOM 675 N N . LYS A 1 80 ? 7.947 7.871 -6.686 1.00 86.75 80 LYS A N 1
ATOM 676 C CA . LYS A 1 80 ? 8.629 6.651 -6.252 1.00 86.75 80 LYS A CA 1
ATOM 677 C C . LYS A 1 80 ? 9.031 5.824 -7.470 1.00 86.75 80 LYS A C 1
ATOM 679 O O . LYS A 1 80 ? 8.145 5.282 -8.128 1.00 86.75 80 LYS A O 1
ATOM 684 N N . PRO A 1 81 ? 10.334 5.713 -7.772 1.00 84.75 81 PRO A N 1
ATOM 685 C CA . PRO A 1 81 ? 10.790 4.879 -8.870 1.00 84.75 81 PRO A CA 1
ATOM 686 C C . PRO A 1 81 ? 10.600 3.400 -8.517 1.00 84.75 81 PRO A C 1
ATOM 688 O O . PRO A 1 81 ? 10.844 2.977 -7.384 1.00 84.75 81 PRO A O 1
ATOM 691 N N . TYR A 1 82 ? 10.183 2.615 -9.504 1.00 85.75 82 TYR A N 1
ATOM 692 C CA . TYR A 1 82 ? 10.074 1.164 -9.416 1.00 85.75 82 TYR A CA 1
ATOM 693 C C . TYR A 1 82 ? 10.976 0.542 -10.474 1.00 85.75 82 TYR A C 1
ATOM 695 O O . TYR A 1 82 ? 11.021 1.008 -11.611 1.00 85.75 82 TYR A O 1
ATOM 703 N N . TYR A 1 83 ? 11.686 -0.518 -10.102 1.00 88.25 83 TYR A N 1
ATOM 704 C CA . TYR A 1 83 ? 12.379 -1.350 -11.076 1.00 88.25 83 TYR A CA 1
ATOM 705 C C . TYR A 1 83 ? 11.391 -2.353 -11.661 1.00 88.25 83 TYR A C 1
ATOM 707 O O . TYR A 1 83 ? 10.633 -2.984 -10.923 1.00 88.25 83 TYR A O 1
ATOM 715 N N . LEU A 1 84 ? 11.414 -2.489 -12.982 1.00 88.62 84 LEU A N 1
ATOM 716 C CA . LEU A 1 84 ? 10.639 -3.481 -13.712 1.00 88.62 84 LEU A CA 1
ATOM 717 C C . LEU A 1 84 ? 11.574 -4.585 -14.207 1.00 88.62 84 LEU A C 1
ATOM 719 O O . LEU A 1 84 ? 12.682 -4.318 -14.672 1.00 88.62 84 LEU A O 1
ATOM 723 N N . GLU A 1 85 ? 11.106 -5.825 -14.117 1.00 91.00 85 GLU A N 1
ATOM 724 C CA . GLU A 1 85 ? 11.746 -6.992 -14.715 1.00 91.00 85 GLU A CA 1
ATOM 725 C C . GLU A 1 85 ? 10.720 -7.765 -15.553 1.00 91.00 85 GLU A C 1
ATOM 727 O O . GLU A 1 85 ? 9.536 -7.802 -15.197 1.00 91.00 85 GLU A O 1
ATOM 732 N N . PRO A 1 86 ? 11.129 -8.367 -16.683 1.00 91.88 86 PRO A N 1
ATOM 733 C CA . PRO A 1 86 ? 10.223 -9.181 -17.471 1.00 91.88 86 PRO A CA 1
ATOM 734 C C . PRO A 1 86 ? 9.830 -10.440 -16.699 1.00 91.88 86 PRO A C 1
ATOM 736 O O . PRO A 1 86 ? 10.663 -11.128 -16.110 1.00 91.88 86 PRO A O 1
ATOM 739 N N . GLN A 1 87 ? 8.550 -10.794 -16.770 1.00 90.31 87 GLN A N 1
ATOM 740 C CA . GLN A 1 87 ? 8.109 -12.128 -16.380 1.00 90.31 87 GLN A CA 1
ATOM 741 C C . GLN A 1 87 ? 8.555 -13.164 -17.422 1.00 90.31 87 GLN A C 1
ATOM 743 O O . GLN A 1 87 ? 8.842 -12.835 -18.576 1.00 90.31 87 GLN A O 1
ATOM 748 N N . LYS A 1 88 ? 8.574 -14.441 -17.025 1.00 91.62 88 LYS A N 1
ATOM 749 C CA . LYS A 1 88 ? 8.991 -15.563 -17.878 1.00 91.62 88 LYS A CA 1
ATOM 750 C C . LYS A 1 88 ? 8.279 -15.529 -19.238 1.00 91.62 88 LYS A C 1
ATOM 752 O O . LYS A 1 88 ? 7.058 -15.642 -19.296 1.00 91.62 88 LYS A O 1
ATOM 757 N N . GLY A 1 89 ? 9.050 -15.441 -20.325 1.00 91.38 89 GLY A N 1
ATOM 758 C CA . GLY A 1 89 ? 8.526 -15.381 -21.696 1.00 91.38 89 GLY A CA 1
ATOM 759 C C . GLY A 1 89 ? 8.357 -13.963 -22.255 1.00 91.38 89 GLY A C 1
ATOM 760 O O . GLY A 1 89 ? 8.190 -13.815 -23.464 1.00 91.38 89 GLY A O 1
ATOM 761 N N . GLY A 1 90 ? 8.470 -12.927 -21.418 1.00 91.44 90 GLY A N 1
ATOM 762 C CA . GLY A 1 90 ? 8.480 -11.516 -21.822 1.00 91.44 90 GLY A CA 1
ATOM 763 C C . GLY A 1 90 ? 9.868 -10.975 -22.184 1.00 91.44 90 GLY A C 1
ATOM 764 O O . GLY A 1 90 ? 9.985 -9.835 -22.629 1.00 91.44 90 GLY A O 1
ATOM 765 N N . ASP A 1 91 ? 10.918 -11.786 -22.032 1.00 94.19 91 ASP A N 1
ATOM 766 C CA . ASP A 1 91 ? 12.322 -11.360 -22.104 1.00 94.19 91 ASP A CA 1
ATOM 767 C C . ASP A 1 91 ? 12.670 -10.651 -23.421 1.00 94.19 91 ASP A C 1
ATOM 769 O O . ASP A 1 91 ? 13.327 -9.612 -23.426 1.00 94.19 91 ASP A O 1
ATOM 773 N N . LYS A 1 92 ? 12.193 -11.190 -24.553 1.00 93.06 92 LYS A N 1
ATOM 774 C CA . LYS A 1 92 ? 12.473 -10.632 -25.886 1.00 93.06 92 LYS A CA 1
ATOM 775 C C . LYS A 1 92 ? 11.779 -9.291 -26.116 1.00 93.06 92 LYS A C 1
ATOM 777 O O . LYS A 1 92 ? 12.403 -8.378 -26.646 1.00 93.06 92 LYS A O 1
ATOM 782 N N . ALA A 1 93 ? 10.506 -9.183 -25.734 1.00 91.69 93 ALA A N 1
ATOM 783 C CA . ALA A 1 93 ? 9.729 -7.958 -25.908 1.00 91.69 93 ALA A CA 1
ATOM 784 C C . ALA A 1 93 ? 10.268 -6.840 -25.005 1.00 91.69 93 ALA A C 1
ATOM 786 O O . ALA A 1 93 ? 10.470 -5.720 -25.467 1.00 91.69 93 ALA A O 1
ATOM 787 N N . TYR A 1 94 ? 10.593 -7.172 -23.752 1.00 92.00 94 TYR A N 1
ATOM 788 C CA . TYR A 1 94 ? 11.210 -6.236 -22.817 1.00 92.00 94 TYR A CA 1
ATOM 789 C C . TYR A 1 94 ? 12.586 -5.761 -23.296 1.00 92.00 94 TYR A C 1
ATOM 791 O O . TYR A 1 94 ? 12.867 -4.566 -23.269 1.00 92.00 94 TYR A O 1
ATOM 799 N N . ALA A 1 95 ? 13.437 -6.674 -23.780 1.00 92.75 95 ALA A N 1
ATOM 800 C CA . ALA A 1 95 ? 14.749 -6.313 -24.313 1.00 92.75 95 ALA A CA 1
ATOM 801 C C . ALA A 1 95 ? 14.646 -5.377 -25.526 1.00 92.75 95 ALA A C 1
ATOM 803 O O . ALA A 1 95 ? 15.373 -4.389 -25.582 1.00 92.75 95 ALA A O 1
ATOM 804 N N . LEU A 1 96 ? 13.722 -5.658 -26.454 1.00 92.50 96 LEU A N 1
ATOM 805 C CA . LEU A 1 96 ? 13.480 -4.812 -27.622 1.00 92.50 96 LEU A CA 1
ATOM 806 C C . LEU A 1 96 ? 13.040 -3.401 -27.212 1.00 92.50 96 LEU A C 1
ATOM 808 O O . LEU A 1 96 ? 13.596 -2.427 -27.710 1.00 92.50 96 LEU A O 1
ATOM 812 N N . LEU A 1 97 ? 12.085 -3.295 -26.284 1.00 90.81 97 LEU A N 1
ATOM 813 C CA . LEU A 1 97 ? 11.590 -2.009 -25.793 1.00 90.81 97 LEU A CA 1
ATOM 814 C C . LEU A 1 97 ? 12.692 -1.216 -25.081 1.00 90.81 97 LEU A C 1
ATOM 816 O O . LEU A 1 97 ? 12.909 -0.050 -25.387 1.00 90.81 97 LEU A O 1
ATOM 820 N N . ARG A 1 98 ? 13.446 -1.862 -24.185 1.00 90.31 98 ARG A N 1
ATOM 821 C CA . ARG A 1 98 ? 14.591 -1.244 -23.503 1.00 90.31 98 ARG A CA 1
ATOM 822 C C . ARG A 1 98 ? 15.623 -0.713 -24.496 1.00 90.31 98 ARG A C 1
ATOM 824 O O . ARG A 1 98 ? 16.173 0.356 -24.276 1.00 90.31 98 ARG A O 1
ATOM 831 N N . ASP A 1 99 ? 15.937 -1.475 -25.541 1.00 90.75 99 ASP A N 1
ATOM 832 C CA . ASP A 1 99 ? 16.960 -1.079 -26.511 1.00 90.75 99 ASP A CA 1
ATOM 833 C C . ASP A 1 99 ? 16.478 0.027 -27.463 1.00 90.75 99 ASP A C 1
ATOM 835 O O . ASP A 1 99 ? 17.308 0.800 -27.929 1.00 90.75 99 ASP A O 1
ATOM 839 N N . ALA A 1 100 ? 15.168 0.136 -27.708 1.00 88.38 100 ALA A N 1
ATOM 840 C CA . ALA A 1 100 ? 14.570 1.224 -28.484 1.00 88.38 100 ALA A CA 1
ATOM 841 C C . ALA A 1 100 ? 14.501 2.562 -27.722 1.00 88.38 100 ALA A C 1
ATOM 843 O O . ALA A 1 100 ? 14.432 3.605 -28.361 1.00 88.38 100 ALA A O 1
ATOM 844 N N . LEU A 1 101 ? 14.516 2.524 -26.384 1.00 85.69 101 LEU A N 1
ATOM 845 C CA . LEU A 1 101 ? 14.424 3.695 -25.495 1.00 85.69 101 LEU A CA 1
ATOM 846 C C . LEU A 1 101 ? 15.776 4.181 -24.957 1.00 85.69 101 LEU A C 1
ATOM 848 O O . LEU A 1 101 ? 15.816 4.957 -24.004 1.00 85.69 101 LEU A O 1
ATOM 852 N N . LYS A 1 102 ? 16.875 3.661 -25.502 1.00 74.12 102 LYS A N 1
ATOM 853 C CA . LYS A 1 102 ? 18.226 4.119 -25.170 1.00 74.12 102 LYS A CA 1
ATOM 854 C C . LYS A 1 102 ? 18.563 5.454 -25.809 1.00 74.12 102 LYS A C 1
ATOM 856 O O . LYS A 1 102 ? 18.119 5.674 -26.955 1.00 74.12 102 LYS A O 1
#

Secondary structure (DSSP, 8-state):
-----B-TTT-PBP----B-TTT--B--GGG--EEEEEETTEEEEEPHHHHHTT-----S---------GGGS-GGG--------PPTT-HHHHHHHHHHT-

Sequence (102 aa):
LKFRLLRKTDLSPVNYKRVAEKDGREVAWDQIVKGYEYEKGKYVVLRDEDFQRVDLEATQTVDIQDFVDQEEIDPMFFYKPYYLEPQKGGDKAYALLRDALK

Radius of gyration: 25.79 Å; chains: 1; bounding box: 45×33×67 Å